Protein AF-A0A957NIT1-F1 (afdb_monomer_lite)

pLDDT: mean 85.29, std 18.49, range [40.41, 98.56]

Secondary structure (DSSP, 8-state):
----------S--STTS---SS-HHHHHHHHHHHHHHHT-TTEEEEEEEEEESSSEEEEEEEEEEETTEEEEEEEEEEEETTT--EEPPPHHHHHHHHHHHHHHHHHS----PPP-

Radius of gyration: 20.72 Å; chains: 1; bounding box: 81×38×40 Å

Sequence (116 aa):
MGVELLENTAITDYAAMDSPAITNEQAVYVANGYLAEHVSTCFGAAEPVLLFLERLTWQVLVYFKQPFMKPFNLAFLDVDAETGKVYPFTEYQIETLLTRADAFAKLNPPSATPGG

Structure (mmCIF, N/CA/C/O backbone):
data_AF-A0A957NIT1-F1
#
_entry.id   AF-A0A957NIT1-F1
#
loop_
_atom_site.group_PDB
_atom_site.id
_atom_site.type_symbol
_atom_site.label_atom_id
_atom_site.label_alt_id
_atom_site.label_comp_id
_atom_site.label_asym_id
_atom_site.label_entity_id
_atom_site.label_seq_id
_atom_site.pdbx_PDB_ins_code
_atom_site.Cartn_x
_atom_site.Cartn_y
_atom_site.Cartn_z
_atom_site.occupancy
_atom_site.B_iso_or_equiv
_atom_site.auth_seq_id
_atom_site.auth_comp_id
_atom_site.auth_asym_id
_atom_site.auth_atom_id
_atom_site.pdbx_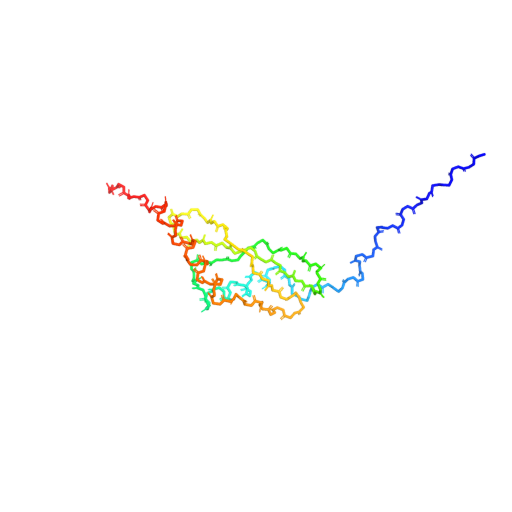PDB_model_num
ATOM 1 N N . MET A 1 1 ? -54.396 26.905 8.122 1.00 41.19 1 MET A N 1
ATOM 2 C CA . MET A 1 1 ? -53.625 25.934 7.320 1.00 41.19 1 MET A CA 1
ATOM 3 C C . MET A 1 1 ? -52.169 26.106 7.702 1.00 41.19 1 MET A C 1
ATOM 5 O O . MET A 1 1 ? -51.549 27.059 7.2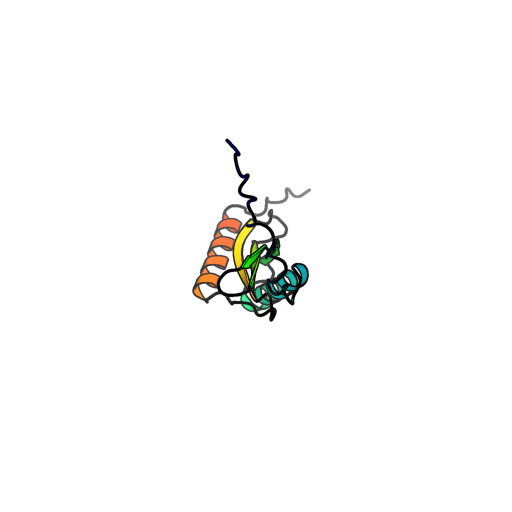55 1.00 41.19 1 MET A O 1
ATOM 9 N N . GLY A 1 2 ? -51.698 25.291 8.647 1.00 40.41 2 GLY A N 1
ATOM 10 C CA . GLY A 1 2 ? -50.311 25.290 9.103 1.00 40.41 2 GLY A CA 1
ATOM 11 C C . GLY A 1 2 ? -49.507 24.330 8.240 1.00 40.41 2 GLY A C 1
ATOM 12 O O . GLY A 1 2 ? -49.917 23.189 8.055 1.00 40.41 2 GLY A O 1
ATOM 13 N N . VAL A 1 3 ? -48.408 24.814 7.676 1.00 45.88 3 VAL A N 1
ATOM 14 C CA . VAL A 1 3 ? -47.362 23.970 7.101 1.00 45.88 3 VAL A CA 1
ATOM 15 C C . VAL A 1 3 ? -46.402 23.652 8.239 1.00 45.88 3 VAL A C 1
ATOM 17 O O . VAL A 1 3 ? -45.628 24.512 8.652 1.00 45.88 3 VAL A O 1
ATOM 20 N N . GLU A 1 4 ? -46.517 22.448 8.797 1.00 47.56 4 GLU A N 1
ATOM 21 C CA . GLU A 1 4 ? -45.483 21.889 9.664 1.00 47.56 4 GLU A CA 1
ATOM 22 C C . GLU A 1 4 ? -44.225 21.686 8.818 1.00 47.56 4 GLU A C 1
ATOM 24 O O . GLU A 1 4 ? -44.197 20.897 7.871 1.00 47.56 4 GLU A O 1
ATOM 29 N N . LEU A 1 5 ? -43.193 22.464 9.137 1.00 48.25 5 LEU A N 1
ATOM 30 C CA . LEU A 1 5 ? -41.832 22.222 8.694 1.00 48.25 5 LEU A CA 1
ATOM 31 C C . LEU A 1 5 ? -41.394 20.904 9.334 1.00 48.25 5 LEU A C 1
ATOM 33 O O . LEU A 1 5 ? -41.126 20.857 10.530 1.00 48.25 5 LEU A O 1
ATOM 37 N N . LEU A 1 6 ? -41.352 19.833 8.543 1.00 47.69 6 LEU A N 1
ATOM 38 C CA . LEU A 1 6 ? -40.617 18.630 8.914 1.00 47.69 6 LEU A CA 1
ATOM 39 C C . LEU A 1 6 ? -39.144 19.031 9.012 1.00 47.69 6 LEU A C 1
ATOM 41 O O . LEU A 1 6 ? -38.449 19.171 8.005 1.00 47.69 6 LEU A O 1
ATOM 45 N N . GLU A 1 7 ? -38.696 19.296 10.235 1.00 47.94 7 GLU A N 1
ATOM 46 C CA . GLU A 1 7 ? -37.289 19.448 10.561 1.00 47.94 7 GLU A CA 1
ATOM 47 C C . GLU A 1 7 ? -36.586 18.146 10.165 1.00 47.94 7 GLU A C 1
ATOM 49 O O . GLU A 1 7 ? -36.772 17.103 10.792 1.00 47.94 7 GLU A O 1
ATOM 54 N N . ASN A 1 8 ? -35.811 18.210 9.078 1.00 46.94 8 ASN A N 1
ATOM 55 C CA . ASN A 1 8 ? -34.897 17.167 8.623 1.00 46.94 8 ASN A CA 1
ATOM 56 C C . ASN A 1 8 ? -33.843 16.899 9.713 1.00 46.94 8 ASN A C 1
ATOM 58 O O . ASN A 1 8 ? -32.702 17.353 9.646 1.00 46.94 8 ASN A O 1
ATOM 62 N N . THR A 1 9 ? -34.225 16.129 10.723 1.00 48.53 9 THR A N 1
ATOM 63 C CA . THR A 1 9 ? -33.354 15.544 11.746 1.00 48.53 9 THR A CA 1
ATOM 64 C C . THR A 1 9 ? -32.722 14.270 11.186 1.00 48.53 9 THR A C 1
ATOM 66 O O . THR A 1 9 ? -32.938 13.164 11.661 1.00 48.53 9 THR A O 1
ATOM 69 N N . ALA A 1 10 ? -31.946 14.430 10.114 1.00 47.50 10 ALA A N 1
ATOM 70 C CA . ALA A 1 10 ? -31.108 13.372 9.542 1.00 47.50 10 ALA A CA 1
ATOM 71 C C . ALA A 1 10 ? -29.677 13.869 9.291 1.00 47.50 10 ALA A C 1
ATOM 73 O O . ALA A 1 10 ? -28.982 13.415 8.387 1.00 47.50 10 ALA A O 1
ATOM 74 N N . ILE A 1 11 ? -29.239 14.843 10.083 1.00 51.88 11 ILE A N 1
ATOM 75 C CA . ILE A 1 11 ? -27.849 15.270 10.143 1.00 51.88 11 ILE A CA 1
ATOM 76 C C . ILE A 1 11 ? -27.510 15.279 11.625 1.00 51.88 11 ILE A C 1
ATOM 78 O O . ILE A 1 11 ? -28.209 15.931 12.396 1.00 51.88 11 ILE A O 1
ATOM 82 N N . THR A 1 12 ? -26.434 14.587 11.993 1.00 49.44 12 THR A N 1
ATOM 83 C CA . THR A 1 12 ? -25.862 14.449 13.349 1.00 49.44 12 THR A CA 1
ATOM 84 C C . THR A 1 12 ? -26.174 13.122 14.042 1.00 49.44 12 THR A C 1
ATOM 86 O O . THR A 1 12 ? -26.782 13.089 15.102 1.00 49.44 12 THR A O 1
ATOM 89 N N . ASP A 1 13 ? -25.657 12.029 13.476 1.00 45.84 13 ASP A N 1
ATOM 90 C CA . ASP A 1 13 ? -25.159 10.914 14.297 1.00 45.84 13 ASP A CA 1
ATOM 91 C C . ASP A 1 13 ? -23.839 10.343 13.737 1.00 45.84 13 ASP A C 1
ATOM 93 O O . ASP A 1 13 ? -23.608 9.144 13.674 1.00 45.84 13 ASP A O 1
ATOM 97 N N . TYR A 1 14 ? -22.952 11.230 13.267 1.00 52.31 14 TYR A N 1
ATOM 98 C CA . TYR A 1 14 ? -21.558 10.874 12.948 1.00 52.31 14 TYR A CA 1
ATOM 99 C C . TYR A 1 14 ? -20.662 10.868 14.200 1.00 52.31 14 TYR A C 1
ATOM 101 O O . TYR A 1 14 ? -19.510 10.459 14.130 1.00 52.31 14 TYR A O 1
ATOM 109 N N . ALA A 1 15 ? -21.171 11.346 15.341 1.00 50.81 15 ALA A N 1
ATOM 110 C CA . ALA A 1 15 ? -20.413 11.481 16.585 1.00 50.81 15 ALA A CA 1
ATOM 111 C C . ALA A 1 15 ? -20.361 10.185 17.414 1.00 50.81 15 ALA A C 1
ATOM 113 O O . ALA A 1 15 ? -19.546 10.095 18.329 1.00 50.81 15 ALA A O 1
ATOM 114 N N . ALA A 1 16 ? -21.206 9.197 17.098 1.00 53.53 16 ALA A N 1
ATOM 115 C CA . ALA A 1 16 ? -21.184 7.870 17.711 1.00 53.53 16 ALA A CA 1
ATOM 116 C C . ALA A 1 16 ? -20.420 6.823 16.878 1.00 53.53 16 ALA A C 1
ATOM 118 O O . ALA A 1 16 ? -20.312 5.675 17.301 1.00 53.53 16 ALA A O 1
ATOM 119 N N . MET A 1 17 ? -19.894 7.192 15.701 1.00 60.25 17 MET A N 1
ATOM 120 C CA . MET A 1 17 ? -19.014 6.308 14.938 1.00 60.25 17 MET A CA 1
ATOM 121 C C . MET A 1 17 ? -17.653 6.262 15.632 1.00 60.25 17 MET A C 1
ATOM 123 O O . MET A 1 17 ? -17.049 7.314 15.858 1.00 60.25 17 MET A O 1
ATOM 127 N N . ASP A 1 18 ? -17.197 5.056 15.982 1.00 72.31 18 ASP A N 1
ATOM 128 C CA . ASP A 1 18 ? -15.885 4.828 16.585 1.00 72.31 18 ASP A CA 1
ATOM 129 C C . ASP A 1 18 ? -14.828 5.620 15.810 1.00 72.31 18 ASP A C 1
ATOM 131 O O . ASP A 1 18 ? -14.668 5.480 14.595 1.00 72.31 18 ASP A O 1
ATOM 135 N N . SER A 1 19 ? -14.168 6.547 16.504 1.00 81.88 19 SER A N 1
ATOM 136 C CA . SER A 1 19 ? -13.098 7.331 15.898 1.00 81.88 19 SER A CA 1
ATOM 137 C C . SER A 1 19 ? -11.953 6.390 15.525 1.00 81.88 19 SER A C 1
ATOM 139 O O . SER A 1 19 ? -11.670 5.461 16.286 1.00 81.88 19 SER A O 1
ATOM 141 N N . PRO A 1 20 ? -11.270 6.614 14.389 1.00 89.12 20 PRO A N 1
ATOM 142 C CA . PRO A 1 20 ? -10.164 5.754 14.002 1.00 89.12 20 PRO A CA 1
ATOM 143 C C . PRO A 1 20 ? -9.094 5.781 15.096 1.00 89.12 20 PRO A C 1
ATOM 145 O O . PRO A 1 20 ? -8.699 6.849 15.568 1.00 89.12 20 PRO A O 1
ATOM 148 N N . ALA A 1 21 ? -8.633 4.603 15.511 1.00 94.50 21 ALA A N 1
ATOM 149 C CA . ALA A 1 21 ? -7.608 4.482 16.542 1.00 94.50 21 ALA A CA 1
ATOM 150 C C . ALA A 1 21 ? -6.231 4.936 16.037 1.00 94.50 21 ALA A C 1
ATOM 152 O O . ALA A 1 21 ? -5.398 5.365 16.836 1.00 94.50 21 ALA A O 1
ATOM 153 N N . ILE A 1 22 ? -5.997 4.857 14.720 1.00 96.44 22 ILE A N 1
ATOM 154 C CA . ILE A 1 22 ? -4.804 5.409 14.077 1.00 96.44 22 ILE A CA 1
ATOM 155 C C . ILE A 1 22 ? -5.129 6.626 13.208 1.00 96.44 22 ILE A C 1
ATOM 157 O O . ILE A 1 22 ? -6.161 6.680 12.536 1.00 96.44 22 ILE A O 1
ATOM 161 N N . THR A 1 23 ? -4.224 7.603 13.191 1.00 96.06 23 THR A N 1
ATOM 162 C CA . THR A 1 23 ? -4.367 8.814 12.375 1.00 96.06 23 THR A CA 1
ATOM 163 C C . THR A 1 23 ? -4.095 8.543 10.896 1.00 96.06 23 THR A C 1
ATOM 165 O O . THR A 1 23 ? -3.519 7.523 10.504 1.00 96.06 23 THR A O 1
ATOM 168 N N . ASN A 1 24 ? -4.453 9.514 10.063 1.00 96.19 24 ASN A N 1
ATOM 169 C CA . ASN A 1 24 ? -4.100 9.561 8.651 1.00 96.19 24 ASN A CA 1
ATOM 170 C C . ASN A 1 24 ? -2.573 9.469 8.428 1.00 96.19 24 ASN A C 1
ATOM 172 O O . ASN A 1 24 ? -2.131 8.721 7.554 1.00 96.19 24 ASN A O 1
ATOM 176 N N . GLU A 1 25 ? -1.744 10.159 9.224 1.00 97.94 25 GLU A N 1
ATOM 177 C CA . GLU A 1 25 ? -0.278 10.061 9.104 1.00 97.94 25 GLU A CA 1
ATOM 178 C C . GLU A 1 25 ? 0.237 8.669 9.473 1.00 97.94 25 GLU A C 1
ATOM 180 O O . GLU A 1 25 ? 1.139 8.149 8.814 1.00 97.94 25 GLU A O 1
ATOM 185 N N . GLN A 1 26 ? -0.343 8.048 10.503 1.00 98.12 26 GLN A N 1
ATOM 186 C CA . GLN A 1 26 ? 0.025 6.694 10.913 1.00 98.12 26 GLN A CA 1
ATOM 187 C C . GLN A 1 26 ? -0.340 5.666 9.838 1.00 98.12 26 GLN A C 1
ATOM 189 O O . GLN A 1 26 ? 0.478 4.798 9.533 1.00 98.12 26 GLN A O 1
ATOM 194 N N . ALA A 1 27 ? -1.505 5.801 9.199 1.00 98.31 27 ALA A N 1
ATOM 195 C CA . ALA A 1 27 ? -1.901 4.941 8.085 1.00 98.31 27 ALA A CA 1
ATOM 196 C C . ALA A 1 27 ? -0.919 5.047 6.907 1.00 98.31 27 ALA A C 1
ATOM 198 O O . ALA A 1 27 ? -0.468 4.032 6.374 1.00 98.31 27 ALA A O 1
ATOM 199 N N . VAL A 1 28 ? -0.515 6.271 6.545 1.00 98.56 28 VAL A N 1
ATOM 200 C CA . VAL A 1 28 ? 0.496 6.512 5.502 1.00 98.56 28 VAL A CA 1
ATOM 201 C C . VAL A 1 28 ? 1.855 5.929 5.892 1.00 98.56 28 VAL A C 1
ATOM 203 O O . VAL A 1 28 ? 2.531 5.330 5.053 1.00 98.56 28 VAL A O 1
ATOM 206 N N . TYR A 1 29 ? 2.274 6.084 7.149 1.00 98.38 29 TYR A N 1
ATOM 207 C CA . TYR A 1 29 ? 3.534 5.530 7.645 1.00 98.38 29 TYR A CA 1
ATOM 208 C C . TYR A 1 29 ? 3.561 4.002 7.529 1.00 98.38 29 TYR A C 1
ATOM 210 O O . TYR A 1 29 ? 4.490 3.443 6.941 1.00 98.38 29 TYR A O 1
ATOM 218 N N . VAL A 1 30 ? 2.513 3.335 8.016 1.00 98.38 30 VAL A N 1
ATOM 219 C CA . VAL A 1 30 ? 2.385 1.875 7.950 1.00 98.38 30 VAL A CA 1
ATOM 220 C C . VAL A 1 30 ? 2.355 1.385 6.500 1.00 98.38 30 VAL A C 1
ATOM 222 O O . VAL A 1 30 ? 3.069 0.445 6.147 1.00 98.38 30 VAL A O 1
ATOM 225 N N . ALA A 1 31 ? 1.589 2.052 5.638 1.00 98.50 31 ALA A N 1
ATOM 226 C CA . ALA A 1 31 ? 1.510 1.716 4.223 1.00 98.50 31 ALA A CA 1
ATOM 227 C C . ALA A 1 31 ? 2.863 1.841 3.509 1.00 98.50 31 ALA A C 1
ATOM 229 O O . ALA A 1 31 ? 3.237 0.959 2.737 1.00 98.50 31 ALA A O 1
ATOM 230 N N . ASN A 1 32 ? 3.633 2.896 3.794 1.00 98.50 32 ASN A N 1
ATOM 231 C CA . ASN A 1 32 ? 4.988 3.041 3.261 1.00 98.50 32 ASN A CA 1
ATOM 232 C C . ASN A 1 32 ? 5.923 1.921 3.746 1.00 98.50 32 ASN A C 1
ATOM 234 O O . ASN A 1 32 ? 6.736 1.441 2.958 1.00 98.50 32 ASN A O 1
ATOM 238 N N . GLY A 1 33 ? 5.788 1.482 5.004 1.00 98.31 33 GLY A N 1
ATOM 239 C CA . GLY A 1 33 ? 6.522 0.331 5.537 1.00 98.31 33 GLY A CA 1
ATOM 240 C C . GLY A 1 33 ? 6.233 -0.949 4.750 1.00 98.31 33 GLY A C 1
ATOM 241 O O . GLY A 1 33 ? 7.156 -1.574 4.231 1.00 98.31 33 GLY A O 1
ATOM 242 N N . TYR A 1 34 ? 4.951 -1.271 4.562 1.00 98.44 34 TYR A N 1
ATOM 243 C CA . TYR A 1 34 ? 4.526 -2.428 3.769 1.00 98.44 34 TYR A CA 1
ATOM 244 C C . TYR A 1 34 ? 5.033 -2.372 2.320 1.00 98.44 34 TYR 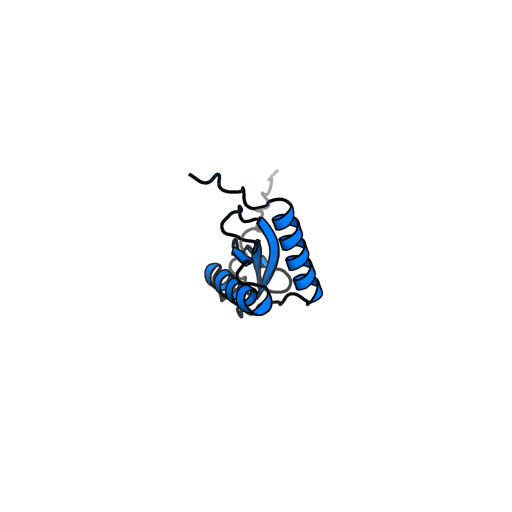A C 1
ATOM 246 O O . TYR A 1 34 ? 5.562 -3.358 1.810 1.00 98.44 34 TYR A O 1
ATOM 254 N N . LEU A 1 35 ? 4.910 -1.220 1.651 1.00 98.25 35 LEU A N 1
ATOM 255 C CA . LEU A 1 35 ? 5.373 -1.059 0.270 1.00 98.25 35 LEU A CA 1
ATOM 256 C C . LEU A 1 35 ? 6.888 -1.255 0.148 1.00 98.25 35 LEU A C 1
ATOM 258 O O . LEU A 1 35 ? 7.341 -1.888 -0.805 1.00 98.25 35 LEU A O 1
ATOM 262 N N . ALA A 1 36 ? 7.668 -0.739 1.101 1.00 97.75 36 ALA A N 1
ATOM 263 C CA . ALA A 1 36 ? 9.118 -0.896 1.102 1.00 97.75 36 ALA A CA 1
ATOM 264 C C . ALA A 1 36 ? 9.549 -2.355 1.320 1.00 97.75 36 ALA A C 1
ATOM 266 O O . ALA A 1 36 ? 10.519 -2.791 0.703 1.00 97.75 36 ALA A O 1
ATOM 267 N N . GLU A 1 37 ? 8.832 -3.095 2.170 1.00 97.88 37 GLU A N 1
ATOM 268 C CA . GLU A 1 37 ? 9.145 -4.487 2.505 1.00 97.88 37 GLU A CA 1
ATOM 269 C C . GLU A 1 37 ? 8.691 -5.479 1.426 1.00 97.88 37 GLU A C 1
ATOM 271 O O . GLU A 1 37 ? 9.432 -6.398 1.080 1.00 97.88 37 GLU A O 1
ATOM 276 N N . HIS A 1 38 ? 7.492 -5.291 0.869 1.00 96.94 38 HIS A N 1
ATOM 277 C CA . HIS A 1 38 ? 6.841 -6.305 0.032 1.00 96.94 38 HIS A CA 1
ATOM 278 C C . HIS A 1 38 ? 6.736 -5.944 -1.451 1.00 96.94 38 HIS A C 1
ATOM 280 O O . HIS A 1 38 ? 6.436 -6.822 -2.259 1.00 96.94 38 HIS A O 1
ATOM 286 N N . VAL A 1 39 ? 6.953 -4.679 -1.829 1.00 96.38 39 VAL A N 1
ATOM 287 C CA . VAL A 1 39 ? 6.803 -4.225 -3.221 1.00 96.38 39 VAL A CA 1
ATOM 288 C C . VAL A 1 39 ? 8.111 -3.649 -3.756 1.00 96.38 39 VAL A C 1
ATOM 290 O O . VAL A 1 39 ? 8.768 -4.278 -4.582 1.00 96.38 39 VAL A O 1
ATOM 293 N N . SER A 1 40 ? 8.477 -2.435 -3.338 1.00 95.81 40 SER A N 1
ATOM 294 C CA . SER A 1 40 ? 9.728 -1.749 -3.682 1.00 95.81 40 SER A CA 1
ATOM 295 C C . SER A 1 40 ? 9.768 -0.360 -3.037 1.00 95.81 40 SER A C 1
ATOM 297 O O . SER A 1 40 ? 8.750 0.314 -2.880 1.00 95.81 40 SER A O 1
ATOM 299 N N . THR A 1 41 ? 10.973 0.142 -2.768 1.00 95.38 41 THR A N 1
ATOM 300 C CA . THR A 1 41 ? 11.218 1.515 -2.290 1.00 95.38 41 THR A CA 1
ATOM 301 C C . THR A 1 41 ? 10.883 2.605 -3.320 1.00 95.38 41 THR A C 1
ATOM 303 O O . THR A 1 41 ? 10.820 3.789 -2.974 1.00 95.38 41 THR A O 1
ATOM 306 N N . CYS A 1 42 ? 10.637 2.229 -4.581 1.00 95.62 42 CYS A N 1
ATOM 307 C CA . CYS A 1 42 ? 10.153 3.135 -5.630 1.00 95.62 42 CYS A CA 1
ATOM 308 C C . CYS A 1 42 ? 8.649 3.431 -5.522 1.00 95.62 42 CYS A C 1
ATOM 310 O O . CYS A 1 42 ? 8.130 4.231 -6.297 1.00 95.62 42 CYS A O 1
ATOM 312 N N . PHE A 1 43 ? 7.939 2.813 -4.580 1.00 97.44 43 PHE A N 1
ATOM 313 C CA . PHE A 1 43 ? 6.538 3.108 -4.302 1.00 97.44 43 PHE A CA 1
ATOM 314 C C . PHE A 1 43 ? 6.412 4.004 -3.067 1.00 97.44 43 PHE A C 1
ATOM 316 O O . PHE A 1 43 ? 7.326 4.117 -2.244 1.00 97.44 43 PHE A O 1
ATOM 323 N N . GLY A 1 44 ? 5.287 4.697 -2.961 1.00 97.50 44 GLY A N 1
ATOM 324 C CA . GLY A 1 44 ? 4.924 5.477 -1.788 1.00 97.50 44 GLY A CA 1
ATOM 325 C C . GLY A 1 44 ? 3.419 5.490 -1.568 1.00 97.50 44 GLY A C 1
ATOM 326 O O . GLY A 1 44 ? 2.649 5.161 -2.470 1.00 97.50 44 GLY A O 1
ATOM 327 N N . ALA A 1 45 ? 3.027 5.876 -0.359 1.00 98.12 45 ALA A N 1
ATOM 328 C CA . ALA A 1 45 ? 1.642 6.060 0.050 1.00 98.12 45 ALA A CA 1
ATOM 329 C C . ALA A 1 45 ? 1.358 7.534 0.378 1.00 98.12 45 ALA A C 1
ATOM 331 O O . ALA A 1 45 ? 2.210 8.216 0.955 1.00 98.12 45 ALA A O 1
ATOM 332 N N . ALA A 1 46 ? 0.173 8.019 0.013 1.00 97.56 46 ALA A N 1
ATOM 333 C CA . ALA A 1 46 ? -0.298 9.373 0.296 1.00 97.56 46 ALA A CA 1
ATOM 334 C C . ALA A 1 46 ? -1.832 9.416 0.405 1.00 97.56 46 ALA A C 1
ATOM 336 O O . ALA A 1 46 ? -2.501 8.403 0.218 1.00 97.56 46 ALA A O 1
ATOM 337 N N . GLU A 1 47 ? -2.363 10.604 0.706 1.00 95.44 47 GLU A N 1
ATOM 338 C CA . GLU A 1 47 ? -3.793 10.943 0.592 1.00 95.44 47 GLU A CA 1
ATOM 339 C C . GLU A 1 47 ? -4.751 9.887 1.190 1.00 95.44 47 GLU A C 1
ATOM 341 O O . GLU A 1 47 ? -5.614 9.365 0.486 1.00 95.44 47 GLU A O 1
ATOM 346 N N . PRO A 1 48 ? -4.599 9.534 2.480 1.00 96.69 48 PRO A N 1
ATOM 347 C CA . PRO A 1 48 ? -5.491 8.595 3.154 1.00 96.69 48 PRO A CA 1
ATOM 348 C C . PRO A 1 48 ? -6.922 9.138 3.199 1.00 96.69 48 PRO A C 1
ATOM 350 O O . PRO A 1 48 ? -7.166 10.249 3.677 1.00 96.69 48 PRO A O 1
ATOM 353 N N . VAL A 1 49 ? -7.876 8.320 2.763 1.00 97.00 49 VAL A N 1
ATOM 354 C CA . VAL A 1 49 ? -9.313 8.586 2.868 1.00 97.00 49 VAL A CA 1
ATOM 355 C C . VAL A 1 49 ? -9.923 7.587 3.840 1.00 97.00 49 VAL A C 1
ATOM 357 O O . VAL A 1 49 ? -9.715 6.381 3.713 1.00 97.00 49 VAL A O 1
ATOM 360 N N . LEU A 1 50 ? -10.671 8.086 4.824 1.00 96.00 50 LEU A N 1
ATOM 361 C CA . LEU A 1 50 ? -11.370 7.241 5.785 1.00 96.00 50 LEU A CA 1
ATOM 362 C C . LEU A 1 50 ? -12.672 6.724 5.170 1.00 96.00 50 LEU A C 1
ATOM 364 O O . LEU A 1 50 ? -13.531 7.517 4.782 1.00 96.00 50 LEU A O 1
ATOM 368 N N . LEU A 1 51 ? -12.823 5.405 5.097 1.00 94.56 51 LEU A N 1
ATOM 369 C CA . LEU A 1 51 ? -14.003 4.735 4.567 1.00 94.56 51 LEU A CA 1
ATOM 370 C C . LEU A 1 51 ? -14.700 3.929 5.665 1.00 94.56 51 LEU A C 1
ATOM 372 O O . LEU A 1 51 ? -14.086 3.102 6.340 1.00 94.56 51 LEU A O 1
ATOM 376 N N . PHE A 1 52 ? -16.009 4.144 5.786 1.00 89.88 52 PHE A N 1
ATOM 377 C CA . PHE A 1 52 ? -16.909 3.357 6.625 1.00 89.88 52 PHE A CA 1
ATOM 378 C C . PHE A 1 52 ? -17.630 2.328 5.748 1.00 89.88 52 PHE A C 1
ATOM 380 O O . PHE A 1 52 ? -18.741 2.565 5.278 1.00 89.88 52 PHE A O 1
ATOM 387 N N . LEU A 1 53 ? -16.946 1.218 5.458 1.00 83.06 53 LEU A N 1
ATOM 388 C CA . LEU A 1 53 ? -17.533 0.065 4.767 1.00 83.06 53 LEU A CA 1
ATOM 389 C C . LEU A 1 53 ? -18.023 -0.947 5.817 1.00 83.06 53 LEU A C 1
ATOM 391 O O . LEU A 1 53 ? -18.792 -0.594 6.702 1.00 83.06 53 LEU A O 1
ATOM 395 N N . GLU A 1 54 ? -17.561 -2.195 5.757 1.00 85.75 54 GLU A N 1
ATOM 396 C CA . GLU A 1 54 ? -17.819 -3.205 6.798 1.00 85.75 54 GLU A CA 1
ATOM 397 C C . GLU A 1 54 ? -16.993 -2.962 8.072 1.00 85.75 54 GLU A C 1
ATOM 399 O O . GLU A 1 54 ? -17.350 -3.428 9.150 1.00 85.75 54 GLU A O 1
ATOM 404 N N . ARG A 1 55 ? -15.880 -2.236 7.933 1.00 88.38 55 ARG A N 1
ATOM 405 C CA . ARG A 1 55 ? -14.946 -1.852 8.995 1.00 88.38 55 ARG A CA 1
ATOM 406 C C . ARG A 1 55 ? -14.332 -0.501 8.669 1.00 88.38 55 ARG A C 1
ATOM 408 O O . ARG A 1 55 ? -14.191 -0.152 7.488 1.00 88.38 55 ARG A O 1
ATOM 415 N N . LEU A 1 56 ? -13.930 0.230 9.700 1.00 94.62 56 LEU A N 1
ATOM 416 C CA . LEU A 1 56 ? -13.278 1.514 9.517 1.00 94.62 56 LEU A CA 1
ATOM 417 C C . LEU A 1 56 ? -11.906 1.316 8.865 1.00 94.62 56 LEU A C 1
ATOM 419 O O . LEU A 1 56 ? -11.034 0.637 9.404 1.00 94.62 56 LEU A O 1
ATOM 423 N N . THR A 1 57 ? -11.734 1.867 7.666 1.00 96.88 57 THR A N 1
ATOM 424 C CA . THR A 1 57 ? -10.566 1.595 6.820 1.00 96.88 57 THR A CA 1
ATOM 425 C C . THR A 1 57 ? -9.973 2.893 6.303 1.00 96.88 57 THR A C 1
ATOM 427 O O . THR A 1 57 ? -10.672 3.715 5.715 1.00 96.88 57 THR A O 1
ATOM 430 N N . TRP A 1 58 ? -8.668 3.058 6.467 1.00 97.75 58 TRP A N 1
ATOM 431 C CA . TRP A 1 58 ? -7.893 4.039 5.727 1.00 97.75 58 TRP A CA 1
ATOM 432 C C . TRP A 1 58 ? -7.547 3.476 4.356 1.00 97.75 58 TRP A C 1
ATOM 434 O O . TRP A 1 58 ? -6.710 2.583 4.234 1.00 97.75 58 TRP A O 1
ATOM 444 N N . GLN A 1 59 ? -8.167 4.020 3.317 1.00 98.00 59 GLN A N 1
ATOM 445 C CA . GLN A 1 59 ? -7.763 3.756 1.948 1.00 98.00 59 GLN A CA 1
ATOM 446 C C . GLN A 1 59 ? -6.684 4.766 1.552 1.00 98.00 59 GLN A C 1
ATOM 448 O O . GLN A 1 59 ? -6.954 5.959 1.419 1.00 98.00 59 GLN A O 1
ATOM 453 N N . VAL A 1 60 ? -5.448 4.299 1.395 1.00 98.31 60 VAL A N 1
ATOM 454 C CA . VAL A 1 60 ? -4.292 5.131 1.029 1.00 98.31 60 VAL A CA 1
ATOM 455 C C . VAL A 1 60 ? -3.952 4.972 -0.441 1.00 98.31 60 VAL A C 1
ATOM 457 O O . VAL A 1 60 ? -3.890 3.866 -0.981 1.00 98.31 60 VAL A O 1
ATOM 460 N N . LEU A 1 61 ? -3.688 6.095 -1.096 1.00 98.38 61 LEU A N 1
ATOM 461 C CA . LEU A 1 61 ? -3.262 6.132 -2.481 1.00 98.38 61 LEU A CA 1
ATOM 462 C C . LEU A 1 61 ? -1.819 5.635 -2.607 1.00 98.38 61 LEU A C 1
ATOM 464 O O . LEU A 1 61 ? -0.906 6.194 -2.000 1.00 98.38 61 LEU A O 1
ATOM 468 N N . VAL A 1 62 ? -1.607 4.628 -3.453 1.00 98.25 62 VAL A N 1
ATOM 469 C CA . VAL A 1 62 ? -0.284 4.118 -3.820 1.00 98.25 62 VAL A CA 1
ATOM 470 C C . VAL A 1 62 ? 0.176 4.776 -5.113 1.00 98.25 62 VAL A C 1
ATOM 472 O O . VAL A 1 62 ? -0.501 4.710 -6.145 1.00 98.25 62 VAL A O 1
ATOM 475 N N . TYR A 1 63 ? 1.368 5.360 -5.071 1.00 97.38 63 TYR A N 1
ATOM 476 C CA . TYR A 1 63 ? 2.007 5.992 -6.216 1.00 97.38 63 TYR A CA 1
ATOM 477 C C . TYR A 1 63 ? 3.409 5.431 -6.454 1.00 97.38 63 TYR A C 1
ATOM 479 O O . TYR A 1 63 ? 4.079 4.951 -5.540 1.00 97.38 63 TYR A O 1
ATOM 487 N N . PHE A 1 64 ? 3.867 5.513 -7.697 1.00 96.12 64 PHE A N 1
ATOM 488 C CA . PHE A 1 64 ? 5.238 5.206 -8.084 1.00 96.12 64 PHE A CA 1
ATOM 489 C C . PHE A 1 64 ? 6.053 6.490 -8.223 1.00 96.12 64 PHE A C 1
ATOM 491 O O . PHE A 1 64 ? 5.535 7.512 -8.676 1.00 96.12 64 PHE A O 1
ATOM 498 N N . LYS A 1 65 ? 7.328 6.443 -7.831 1.00 93.44 65 LYS A N 1
ATOM 499 C CA . LYS A 1 65 ? 8.272 7.565 -7.867 1.00 93.44 65 LYS A CA 1
ATOM 500 C C . LYS A 1 65 ? 9.647 7.110 -8.360 1.00 93.44 65 LYS A C 1
ATOM 502 O O . LYS A 1 65 ? 10.187 6.107 -7.901 1.00 93.44 65 LYS A O 1
ATOM 507 N N . GLN A 1 66 ? 10.250 7.914 -9.232 1.00 90.56 66 GLN A N 1
ATOM 508 C CA . GLN A 1 66 ? 11.668 7.832 -9.594 1.00 90.56 66 GLN A CA 1
ATOM 509 C C . GLN A 1 66 ? 12.250 9.248 -9.724 1.00 90.56 66 GLN A C 1
ATOM 511 O O . GLN A 1 66 ? 11.495 10.176 -10.011 1.00 90.56 66 GLN A O 1
ATOM 516 N N . PRO A 1 67 ? 13.572 9.443 -9.547 1.00 86.19 67 PRO A N 1
ATOM 517 C CA . PRO A 1 67 ? 14.186 10.776 -9.511 1.00 86.19 67 PRO A CA 1
ATOM 518 C C . PRO A 1 67 ? 13.911 11.667 -10.732 1.00 86.19 67 PRO A C 1
ATOM 520 O O . PRO A 1 67 ? 13.877 12.885 -10.600 1.00 86.19 67 PRO A O 1
ATOM 523 N N . PHE A 1 68 ? 13.711 11.072 -11.910 1.00 83.31 68 PHE A N 1
ATOM 524 C CA . PHE A 1 68 ? 13.586 11.794 -13.181 1.00 83.31 68 PHE A CA 1
ATOM 525 C C . PHE A 1 68 ? 12.157 11.840 -13.725 1.00 83.31 68 PHE A C 1
ATOM 527 O O . PHE A 1 68 ? 11.952 12.241 -14.868 1.00 83.31 68 PHE A O 1
ATOM 534 N N . MET A 1 69 ? 11.165 11.423 -12.934 1.00 84.88 69 MET A N 1
ATOM 535 C CA . MET A 1 69 ? 9.776 11.407 -13.375 1.00 84.88 69 MET A CA 1
ATOM 536 C C . MET A 1 69 ? 8.837 11.959 -12.312 1.00 84.88 69 MET A C 1
ATOM 538 O O . MET A 1 69 ? 9.047 11.789 -11.110 1.00 84.88 69 MET A O 1
ATOM 542 N N . LYS A 1 70 ? 7.754 12.595 -12.766 1.00 88.06 70 LYS A N 1
ATOM 543 C CA . LYS A 1 70 ? 6.672 12.986 -11.868 1.00 88.06 70 LYS A CA 1
ATOM 544 C C . LYS A 1 70 ? 6.035 11.716 -11.281 1.00 88.06 70 LYS A C 1
ATOM 546 O O . LYS A 1 70 ? 5.764 10.791 -12.050 1.00 88.06 70 LYS A O 1
ATOM 551 N N . PRO A 1 71 ? 5.769 11.669 -9.964 1.00 92.38 71 PRO A N 1
ATOM 552 C CA . PRO A 1 71 ? 5.042 10.558 -9.376 1.00 92.38 71 PRO A CA 1
ATOM 553 C C . PRO A 1 71 ? 3.684 10.345 -10.043 1.00 92.38 71 PRO A C 1
ATOM 555 O O . PRO A 1 71 ? 3.029 11.314 -10.443 1.00 92.38 71 PRO A O 1
ATOM 558 N N . PHE A 1 72 ? 3.254 9.091 -10.143 1.00 92.69 72 PHE A N 1
ATOM 559 C CA . PHE A 1 72 ? 1.943 8.753 -10.692 1.00 92.69 72 PHE A CA 1
ATOM 560 C C . PHE A 1 72 ? 1.245 7.669 -9.882 1.00 92.69 72 PHE A C 1
ATOM 562 O O . PHE A 1 72 ? 1.868 6.775 -9.309 1.00 92.69 72 PHE A O 1
ATOM 569 N N . ASN A 1 73 ? -0.076 7.776 -9.864 1.00 95.44 73 ASN A N 1
ATOM 570 C CA . ASN A 1 73 ? -0.977 6.964 -9.062 1.00 95.44 73 ASN A CA 1
ATOM 571 C C . ASN A 1 73 ? -1.207 5.605 -9.723 1.00 95.44 73 ASN A C 1
ATOM 573 O O . ASN A 1 73 ? -1.376 5.530 -10.941 1.00 95.44 73 ASN A O 1
ATOM 577 N N . LEU A 1 74 ? -1.232 4.538 -8.926 1.00 94.44 74 LEU A N 1
ATOM 578 C CA . LEU A 1 74 ? -1.300 3.170 -9.443 1.00 94.44 74 LEU A CA 1
ATOM 579 C C . LEU A 1 74 ? -2.411 2.317 -8.838 1.00 94.44 74 LEU A C 1
ATOM 581 O O . LEU A 1 74 ? -3.015 1.514 -9.559 1.00 94.44 74 LEU A O 1
ATOM 585 N N . ALA A 1 75 ? -2.652 2.454 -7.537 1.00 96.38 75 ALA A N 1
ATOM 586 C CA . ALA A 1 75 ? -3.640 1.667 -6.811 1.00 96.38 75 ALA A CA 1
ATOM 587 C C . ALA A 1 75 ? -4.013 2.344 -5.490 1.00 96.38 75 ALA A C 1
ATOM 589 O O . ALA A 1 75 ? -3.474 3.392 -5.141 1.00 96.38 75 ALA A O 1
ATOM 590 N N . PHE A 1 76 ? -4.900 1.691 -4.751 1.00 97.69 76 PHE A N 1
ATOM 591 C CA . PHE A 1 76 ? -5.145 1.969 -3.349 1.00 97.69 76 PHE A CA 1
ATOM 592 C C . PHE A 1 76 ? -4.707 0.771 -2.512 1.00 97.69 76 PHE A C 1
ATOM 594 O O . PHE A 1 76 ? -4.809 -0.370 -2.967 1.00 97.69 76 PHE A O 1
ATOM 601 N N . LEU A 1 77 ? -4.203 1.045 -1.317 1.00 98.12 77 LEU A N 1
ATOM 602 C CA . LEU A 1 77 ? -3.904 0.052 -0.297 1.00 98.12 77 LEU A CA 1
ATOM 603 C C . LEU A 1 77 ? -4.807 0.334 0.901 1.00 98.12 77 LEU A C 1
ATOM 605 O O . LEU A 1 77 ? -4.959 1.482 1.309 1.00 98.12 77 LEU A O 1
ATOM 609 N N . ASP A 1 78 ? -5.403 -0.708 1.456 1.00 98.12 78 ASP A N 1
ATOM 610 C CA . ASP A 1 78 ? -6.303 -0.563 2.589 1.00 98.12 78 ASP A CA 1
ATOM 611 C C . ASP A 1 78 ? -5.541 -0.851 3.888 1.00 98.12 78 ASP A C 1
ATOM 613 O O . ASP A 1 78 ? -4.826 -1.852 4.014 1.00 98.12 78 ASP A O 1
ATOM 617 N N . VAL A 1 79 ? -5.709 0.027 4.871 1.00 98.12 79 VAL A N 1
ATOM 618 C CA . VAL A 1 79 ? -5.164 -0.103 6.222 1.00 98.12 79 VAL A CA 1
ATOM 619 C C . VAL A 1 79 ? -6.322 -0.046 7.201 1.00 98.12 79 V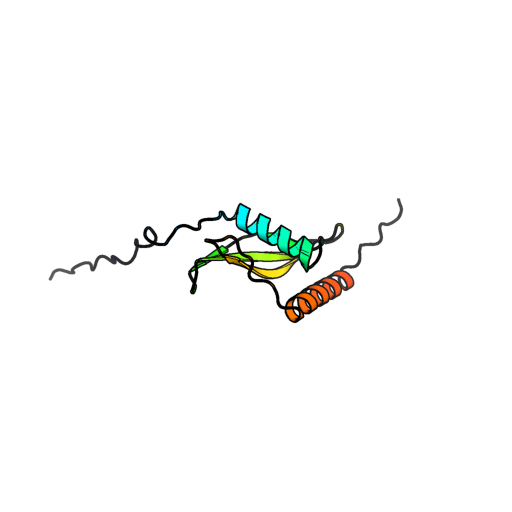AL A C 1
ATOM 621 O O . VAL A 1 79 ? -7.136 0.871 7.179 1.00 98.12 79 VAL A O 1
ATOM 624 N N . ASP A 1 80 ? -6.408 -1.041 8.066 1.00 97.00 80 ASP A N 1
ATOM 625 C CA . ASP A 1 80 ? -7.393 -1.086 9.131 1.00 97.00 80 ASP A CA 1
ATOM 626 C C . ASP A 1 80 ? -7.217 0.111 10.078 1.00 97.00 80 ASP A C 1
ATOM 628 O O . ASP A 1 80 ? -6.129 0.330 10.615 1.00 97.00 80 ASP A O 1
ATOM 632 N N . ALA A 1 81 ? -8.263 0.914 10.260 1.00 96.88 81 ALA A N 1
ATOM 633 C CA . ALA A 1 81 ? -8.156 2.170 10.997 1.00 96.88 81 ALA A CA 1
ATOM 634 C C . ALA A 1 81 ? -8.180 1.994 12.522 1.00 96.88 81 ALA A C 1
ATOM 636 O O . ALA A 1 81 ? -7.850 2.934 13.247 1.00 96.88 81 ALA A O 1
ATOM 637 N N . GLU A 1 82 ? -8.550 0.810 13.009 1.00 94.88 82 GLU A N 1
ATOM 638 C CA . GLU A 1 82 ? -8.549 0.471 14.434 1.00 94.88 82 GLU A CA 1
ATOM 639 C C . GLU A 1 82 ? -7.228 -0.177 14.855 1.00 94.88 82 GLU A C 1
ATOM 641 O O . GLU A 1 82 ? -6.684 0.103 15.921 1.00 94.88 82 GLU A O 1
ATOM 646 N N . THR A 1 83 ? -6.681 -1.047 14.009 1.00 95.94 83 THR A N 1
ATOM 647 C CA . THR A 1 83 ? -5.503 -1.859 14.350 1.00 95.94 83 THR A CA 1
ATOM 648 C C . THR A 1 83 ? -4.225 -1.398 13.661 1.00 95.94 83 THR A C 1
ATOM 650 O O . THR A 1 83 ? -3.133 -1.810 14.051 1.00 95.94 83 THR A O 1
ATOM 653 N N . GLY A 1 84 ? -4.337 -0.590 12.608 1.00 96.62 84 GLY A N 1
ATOM 654 C CA . GLY A 1 84 ? -3.225 -0.265 11.720 1.00 96.62 84 GLY A CA 1
ATOM 655 C C . GLY A 1 84 ? -2.744 -1.447 10.882 1.00 96.62 84 GLY A C 1
ATOM 656 O O . GLY A 1 84 ? -1.672 -1.378 10.291 1.00 96.62 84 GLY A O 1
ATOM 657 N N . LYS A 1 85 ? -3.489 -2.554 10.814 1.00 97.62 85 LYS A N 1
ATOM 658 C CA . LYS A 1 85 ? -3.101 -3.707 10.001 1.00 97.62 85 LYS A CA 1
ATOM 659 C C . LYS A 1 85 ? -3.308 -3.414 8.515 1.00 97.62 85 LYS A C 1
ATOM 661 O O . LYS A 1 85 ? -4.391 -3.018 8.097 1.00 97.62 85 LYS A O 1
ATOM 666 N N . VAL A 1 86 ? -2.290 -3.681 7.703 1.00 97.81 86 VAL A N 1
ATOM 667 C CA . VAL A 1 86 ? -2.405 -3.602 6.241 1.00 97.81 86 VAL A CA 1
ATOM 668 C C . VAL A 1 86 ? -3.194 -4.794 5.709 1.00 97.81 86 VAL A C 1
ATOM 670 O O . VAL A 1 86 ? -2.948 -5.936 6.108 1.00 97.81 86 VAL A O 1
ATOM 673 N N . TYR A 1 87 ? -4.099 -4.536 4.770 1.00 97.31 87 TYR A N 1
ATOM 674 C CA . TYR A 1 87 ? -4.679 -5.558 3.908 1.00 97.31 87 TYR A CA 1
ATOM 675 C C . TYR A 1 87 ? -3.746 -5.758 2.712 1.00 97.31 87 TYR A C 1
ATOM 677 O O . TYR A 1 87 ? -3.706 -4.907 1.822 1.00 97.31 87 TYR A O 1
ATOM 685 N N . PRO A 1 88 ? -2.926 -6.825 2.715 1.00 97.31 88 PRO A N 1
ATOM 686 C CA . PRO A 1 88 ? -1.842 -6.952 1.758 1.00 97.31 88 PRO A CA 1
ATOM 687 C C . PRO A 1 88 ? -2.386 -7.160 0.348 1.00 97.31 88 PRO A C 1
ATOM 689 O O . PRO A 1 88 ? -3.405 -7.824 0.143 1.00 97.31 88 PRO A O 1
ATOM 692 N N . PHE A 1 89 ? -1.645 -6.655 -0.632 1.00 97.44 89 PHE A N 1
ATOM 693 C CA . PHE A 1 89 ? -1.833 -7.063 -2.010 1.00 97.44 89 PHE A CA 1
ATOM 694 C C . PHE A 1 89 ? -1.591 -8.565 -2.154 1.00 97.44 89 PHE A C 1
ATOM 696 O O . PHE A 1 89 ? -0.675 -9.140 -1.564 1.00 97.44 89 PHE A O 1
ATOM 703 N N . THR A 1 90 ? -2.410 -9.190 -2.990 1.00 97.75 90 THR A N 1
ATOM 704 C CA . THR A 1 90 ? -2.127 -10.518 -3.534 1.00 97.75 90 THR A CA 1
ATOM 705 C C . THR A 1 90 ? -0.891 -10.468 -4.432 1.00 97.75 90 THR A C 1
ATOM 707 O O . THR A 1 90 ? -0.568 -9.419 -4.994 1.00 97.75 90 THR A O 1
ATOM 710 N N . GLU A 1 91 ? -0.234 -11.609 -4.638 1.00 97.00 91 GLU A N 1
ATOM 711 C CA . GLU A 1 91 ? 0.920 -11.713 -5.546 1.00 97.00 91 GLU A CA 1
ATOM 712 C C . GLU A 1 91 ? 0.595 -11.163 -6.942 1.00 97.00 91 GLU A C 1
ATOM 714 O O . GLU A 1 91 ? 1.324 -10.328 -7.471 1.00 97.00 91 GLU A O 1
ATOM 719 N N . TYR A 1 92 ? -0.575 -11.514 -7.482 1.00 97.38 92 TYR A N 1
ATOM 720 C CA . TYR A 1 92 ? -1.053 -11.001 -8.766 1.00 97.38 92 TYR A CA 1
ATOM 721 C C . TYR A 1 92 ? -1.190 -9.466 -8.800 1.00 97.38 92 TYR A C 1
ATOM 723 O O . TYR A 1 92 ? -0.884 -8.819 -9.806 1.00 97.38 92 TYR A O 1
ATOM 731 N N . GLN A 1 93 ? -1.648 -8.848 -7.707 1.00 97.44 93 GLN A N 1
ATOM 732 C CA . GLN A 1 93 ? -1.732 -7.388 -7.612 1.00 97.44 93 GLN A CA 1
ATOM 733 C C . GLN A 1 93 ? -0.342 -6.746 -7.552 1.00 97.44 93 GLN A C 1
ATOM 735 O O . GLN A 1 93 ? -0.141 -5.709 -8.188 1.00 97.44 93 GLN A O 1
ATOM 740 N N . ILE A 1 94 ? 0.616 -7.367 -6.857 1.00 97.62 94 ILE A N 1
ATOM 741 C CA . ILE A 1 94 ? 2.015 -6.915 -6.833 1.00 97.62 94 ILE A CA 1
ATOM 742 C C . ILE A 1 94 ? 2.615 -6.994 -8.243 1.00 97.62 94 ILE A C 1
ATOM 744 O O . ILE A 1 94 ? 3.145 -6.000 -8.738 1.00 97.62 94 ILE A O 1
ATOM 748 N N . GLU A 1 95 ? 2.458 -8.119 -8.941 1.00 97.06 95 GLU A N 1
ATOM 749 C CA . GLU A 1 95 ? 2.919 -8.279 -10.329 1.00 97.06 95 GLU A CA 1
ATOM 750 C C . GLU A 1 95 ? 2.294 -7.239 -11.267 1.00 97.06 95 GLU A C 1
ATOM 752 O O . GLU A 1 95 ? 2.978 -6.630 -12.097 1.00 97.06 95 GLU A O 1
ATOM 757 N N . THR A 1 96 ? 0.997 -6.976 -11.103 1.00 96.06 96 THR A N 1
ATOM 758 C CA . THR A 1 96 ? 0.281 -5.960 -11.882 1.00 96.06 96 THR A CA 1
ATOM 759 C C . THR A 1 96 ? 0.819 -4.554 -11.604 1.00 96.06 96 THR A C 1
ATOM 761 O O . THR A 1 96 ? 1.008 -3.775 -12.542 1.00 96.06 96 THR A O 1
ATOM 764 N N . LEU A 1 97 ? 1.090 -4.212 -10.340 1.00 95.38 97 LEU A N 1
ATOM 765 C CA . LEU A 1 97 ? 1.679 -2.926 -9.953 1.00 95.38 97 LEU A CA 1
ATOM 766 C C . LEU A 1 97 ? 3.056 -2.726 -10.582 1.00 95.38 97 LEU A C 1
ATOM 768 O O . LEU A 1 97 ? 3.308 -1.678 -11.181 1.00 95.38 97 LEU A O 1
ATOM 772 N N . LEU A 1 98 ? 3.918 -3.738 -10.493 1.00 96.19 98 LEU A N 1
ATOM 773 C CA . LEU A 1 98 ? 5.263 -3.706 -11.065 1.00 96.19 98 LEU A CA 1
ATOM 774 C C . LEU A 1 98 ? 5.219 -3.589 -12.593 1.00 96.19 98 LEU A C 1
ATOM 776 O O . LEU A 1 98 ? 5.926 -2.763 -13.166 1.00 96.19 98 LEU A O 1
ATOM 780 N N . THR A 1 99 ? 4.327 -4.338 -13.246 1.00 95.62 99 THR A N 1
ATOM 781 C CA . THR A 1 99 ? 4.135 -4.281 -14.703 1.00 95.62 99 THR A CA 1
ATOM 782 C C . THR A 1 99 ? 3.671 -2.898 -15.154 1.00 95.62 99 THR A C 1
ATOM 784 O O . THR A 1 99 ? 4.182 -2.354 -16.133 1.00 95.62 99 THR A O 1
ATOM 787 N N . ARG A 1 100 ? 2.721 -2.288 -14.433 1.00 93.56 100 ARG A N 1
ATOM 788 C CA . ARG A 1 100 ? 2.263 -0.923 -14.732 1.00 93.56 100 ARG A CA 1
ATOM 789 C C . ARG A 1 100 ? 3.387 0.088 -14.533 1.00 93.56 100 ARG A C 1
ATOM 791 O O . ARG A 1 100 ? 3.579 0.940 -15.395 1.00 93.56 100 ARG A O 1
ATOM 798 N N . ALA A 1 101 ? 4.133 -0.016 -13.434 1.00 93.25 101 ALA A N 1
ATOM 799 C CA . ALA A 1 101 ? 5.251 0.878 -13.155 1.00 93.25 101 ALA A CA 1
ATOM 800 C C . ALA A 1 101 ? 6.329 0.809 -14.250 1.00 93.25 101 ALA A C 1
ATOM 802 O O . ALA A 1 101 ? 6.755 1.847 -14.757 1.00 93.25 101 ALA A O 1
ATOM 803 N N . ASP A 1 102 ? 6.705 -0.400 -14.673 1.00 92.25 102 ASP A N 1
ATOM 804 C CA . ASP A 1 102 ? 7.668 -0.628 -15.755 1.00 92.25 102 ASP A CA 1
ATOM 805 C C . ASP A 1 102 ? 7.173 -0.075 -17.102 1.00 92.25 102 ASP A C 1
ATOM 807 O O . ASP A 1 102 ? 7.911 0.620 -17.804 1.00 92.25 102 ASP A O 1
ATOM 811 N N . ALA A 1 103 ? 5.899 -0.299 -17.440 1.00 91.06 103 ALA A N 1
ATOM 812 C CA . ALA A 1 103 ? 5.303 0.259 -18.651 1.00 91.06 103 ALA A CA 1
ATOM 813 C C . ALA A 1 103 ? 5.364 1.797 -18.660 1.00 91.06 103 ALA A C 1
ATOM 815 O O . ALA A 1 103 ? 5.758 2.398 -19.662 1.00 91.06 103 ALA A O 1
ATOM 816 N N . PHE A 1 104 ? 5.039 2.445 -17.539 1.00 87.31 104 PHE A N 1
ATOM 817 C CA . PHE A 1 104 ? 5.130 3.902 -17.421 1.00 87.31 104 PHE A CA 1
ATOM 818 C C . PHE A 1 104 ? 6.570 4.420 -17.481 1.00 87.31 104 PHE A C 1
ATOM 820 O O . PHE A 1 104 ? 6.810 5.444 -18.127 1.00 87.31 104 PHE A O 1
ATOM 827 N N . ALA A 1 105 ? 7.525 3.723 -16.860 1.00 86.62 105 ALA A N 1
ATOM 828 C CA . ALA A 1 105 ? 8.941 4.086 -16.912 1.00 86.62 105 ALA A CA 1
ATOM 829 C C . ALA A 1 105 ? 9.497 4.002 -18.344 1.00 86.62 105 ALA A C 1
ATOM 831 O O . ALA A 1 105 ? 10.218 4.894 -18.787 1.00 86.62 105 ALA A O 1
ATOM 832 N N . LYS A 1 106 ? 9.097 2.982 -19.114 1.00 87.44 106 LYS A N 1
ATOM 833 C CA . LYS A 1 106 ? 9.477 2.830 -20.530 1.00 87.44 106 LYS A CA 1
ATOM 834 C C . LYS A 1 106 ? 8.902 3.922 -21.431 1.00 87.44 106 LYS A C 1
ATOM 836 O O . LYS A 1 106 ? 9.555 4.318 -22.392 1.00 87.44 106 LYS A O 1
ATOM 841 N N . LEU A 1 107 ? 7.699 4.412 -21.128 1.00 85.12 107 LEU A N 1
ATOM 842 C CA . LEU A 1 107 ? 7.068 5.513 -21.866 1.00 85.12 107 LEU A CA 1
ATOM 843 C C . LEU A 1 107 ? 7.655 6.888 -21.517 1.00 85.12 107 LEU A C 1
ATOM 845 O O . LEU A 1 107 ? 7.500 7.826 -22.294 1.00 85.12 107 LEU A O 1
ATOM 849 N N . ASN A 1 108 ? 8.333 7.009 -20.374 1.00 78.25 108 ASN A N 1
ATOM 850 C CA . ASN A 1 108 ? 8.941 8.248 -19.896 1.00 78.25 108 ASN A CA 1
ATOM 851 C C . ASN A 1 108 ? 10.426 8.012 -19.584 1.00 78.25 108 ASN A C 1
ATOM 853 O O . ASN A 1 108 ? 10.822 8.100 -18.417 1.00 78.25 108 ASN A O 1
ATOM 857 N N . PRO A 1 109 ? 11.252 7.672 -20.595 1.00 72.50 109 PRO A N 1
ATOM 858 C CA . PRO A 1 109 ? 12.667 7.441 -20.365 1.00 72.50 109 PRO A CA 1
ATOM 859 C C . PRO A 1 109 ? 13.305 8.711 -19.790 1.00 72.50 109 PRO A C 1
ATOM 861 O O . PRO A 1 109 ? 12.884 9.818 -20.146 1.00 72.50 109 PRO A O 1
ATOM 864 N N . PRO A 1 110 ? 14.325 8.582 -18.921 1.00 68.44 110 PRO A N 1
ATOM 865 C CA . PRO A 1 110 ? 15.044 9.740 -18.421 1.00 68.44 110 PRO A CA 1
ATOM 866 C C . PRO A 1 110 ? 15.528 10.548 -19.623 1.00 68.44 110 PRO A C 1
ATOM 868 O O . PRO A 1 110 ? 16.192 10.012 -20.513 1.00 68.44 110 PRO A O 1
ATOM 871 N N . SER A 1 111 ? 15.155 11.827 -19.674 1.00 65.94 111 SER A N 1
ATOM 872 C CA . SER A 1 111 ? 15.672 12.744 -20.683 1.00 65.94 111 SER A CA 1
ATOM 873 C C . SER A 1 11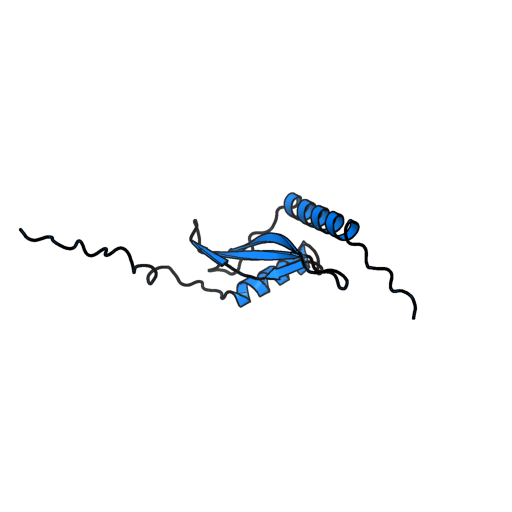1 ? 17.190 12.681 -20.602 1.00 65.94 111 SER A C 1
ATOM 875 O O . SER A 1 111 ? 17.747 13.029 -19.560 1.00 65.94 111 SER A O 1
ATOM 877 N N . ALA A 1 112 ? 17.841 12.180 -21.656 1.00 58.69 112 ALA A N 1
ATOM 878 C CA . ALA A 1 112 ? 19.290 12.149 -21.738 1.00 58.69 112 ALA A CA 1
ATOM 879 C C . ALA A 1 112 ? 19.787 13.564 -21.447 1.00 58.69 112 ALA A C 1
ATOM 881 O O . ALA A 1 112 ? 19.501 14.487 -22.211 1.00 58.69 112 ALA A O 1
ATOM 882 N N . THR A 1 113 ? 20.448 13.754 -20.306 1.00 59.41 113 THR A N 1
ATOM 883 C CA . THR A 1 113 ? 21.060 15.031 -19.964 1.00 59.41 113 THR A CA 1
ATOM 884 C C . THR A 1 113 ? 21.974 15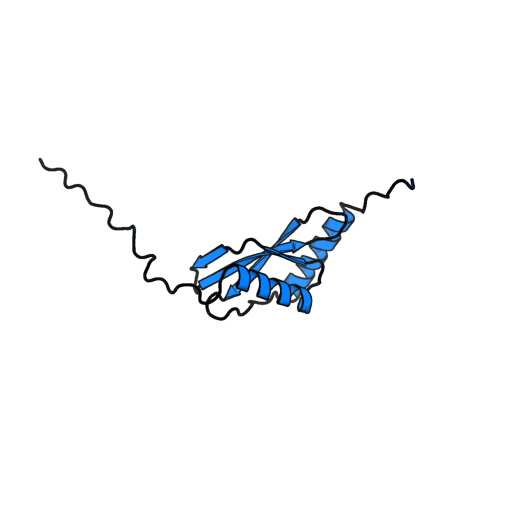.396 -21.133 1.00 59.41 113 THR A C 1
ATOM 886 O O . THR A 1 113 ? 22.873 14.606 -21.441 1.00 59.41 113 THR A O 1
ATOM 889 N N . PRO A 1 114 ? 21.771 16.531 -21.828 1.00 48.59 114 PRO A N 1
ATOM 890 C CA . PRO A 1 114 ? 22.794 17.017 -22.732 1.00 48.59 114 PRO A CA 1
ATOM 891 C C . PRO A 1 114 ? 24.004 17.291 -21.846 1.00 48.59 114 PRO A C 1
ATOM 893 O O . PRO A 1 114 ? 23.904 18.081 -20.908 1.00 48.59 114 PRO A O 1
ATOM 896 N N . GLY A 1 115 ? 25.102 16.572 -22.077 1.00 55.22 115 GLY A N 1
ATOM 897 C CA . GLY A 1 115 ? 26.357 16.843 -21.391 1.00 55.22 115 GLY A CA 1
ATOM 898 C C . GLY A 1 115 ? 26.705 18.320 -21.562 1.00 55.22 115 GLY A C 1
ATOM 899 O O . GLY A 1 115 ? 26.798 18.799 -22.693 1.00 55.22 115 GLY A O 1
ATOM 900 N N . GLY A 1 116 ? 26.829 19.020 -20.439 1.00 41.22 116 GLY A N 1
ATOM 901 C CA . GLY A 1 116 ? 27.283 20.401 -20.333 1.00 41.22 116 GLY A CA 1
ATOM 902 C C . GLY A 1 116 ? 28.389 20.479 -19.303 1.00 41.22 116 GLY A C 1
ATOM 903 O O . GLY A 1 116 ? 28.244 19.798 -18.261 1.00 41.22 116 GLY A O 1
#

Foldseek 3Di:
DDDPDPPPPPPDPPVPPPDQQDDPVLLQVLVCVLCVVPAHNQKGWDDWDFDDDVATKTWIWIWGHDPQDDIDTDGTWIAHRHPRHTPDDDPVSSVSSVVVNVVVCVVVPRDPPPDD